Protein AF-A0A967BHX2-F1 (afdb_monomer_lite)

Sequence (71 aa):
MELVPDAHGKLTYPDAVKLELFRHLYRALSPWHDEVFFYLCMEPSHIWEGTFGHAYATNQAFEEDFLGALL

pLDDT: mean 93.91, std 6.41, range [61.38, 98.56]

Radius of gyration: 13.38 Å; chains: 1; bounding box: 34×21×28 Å

Foldseek 3Di:
DAFDQDPVGDTDHDLVVLLVVLQVVLVVCVVCPPPADDDDPPDDQVSVCSRVVGGDPDPVVVVVVNVVRVD

Secondary structure (DSSP, 8-state):
---EE-TTS-EE--HHHHHHHHHHHHHHTGGGTTTS----TT--HHHHHHHHS---SSHHHHHHHHHHTT-

Structure (mmCIF, N/CA/C/O backbone):
data_AF-A0A967BHX2-F1
#
_entry.id   AF-A0A967BHX2-F1
#
loop_
_atom_site.group_PDB
_atom_site.id
_atom_site.type_symbol
_atom_site.label_atom_id
_atom_site.label_alt_id
_atom_site.label_comp_id
_atom_site.label_asym_id
_atom_site.label_entity_id
_atom_site.label_seq_id
_atom_site.pdbx_PDB_ins_code
_atom_site.Cartn_x
_atom_site.Cartn_y
_atom_site.Cartn_z
_atom_site.occupancy
_atom_site.B_iso_or_equiv
_atom_site.auth_seq_id
_atom_site.auth_comp_id
_atom_site.auth_asym_id
_atom_site.auth_atom_id
_atom_site.pdbx_PDB_model_num
ATOM 1 N N . MET A 1 1 ? 22.508 -7.314 -2.002 1.00 69.25 1 MET A N 1
ATOM 2 C CA . MET A 1 1 ? 21.197 -7.153 -2.660 1.00 69.25 1 MET A CA 1
ATOM 3 C C . MET A 1 1 ? 21.272 -5.868 -3.457 1.00 69.25 1 MET A C 1
ATOM 5 O O . MET A 1 1 ? 21.680 -4.866 -2.884 1.00 69.25 1 MET A O 1
ATOM 9 N N . GLU A 1 2 ? 21.018 -5.920 -4.761 1.00 89.38 2 GLU A N 1
ATOM 10 C CA . GLU A 1 2 ? 21.120 -4.748 -5.638 1.00 89.38 2 GLU A CA 1
ATOM 11 C C . GLU A 1 2 ? 19.796 -3.972 -5.629 1.00 89.38 2 GLU A C 1
ATOM 13 O O . GLU A 1 2 ? 18.725 -4.579 -5.669 1.00 89.38 2 GLU A O 1
ATOM 18 N N . LEU A 1 3 ? 19.875 -2.645 -5.509 1.00 95.81 3 LEU A N 1
ATOM 19 C CA . LEU A 1 3 ? 18.720 -1.753 -5.622 1.00 95.81 3 LEU A CA 1
ATOM 20 C C . LEU A 1 3 ? 18.460 -1.440 -7.097 1.00 95.81 3 LEU A C 1
ATOM 22 O O . LEU A 1 3 ? 19.397 -1.364 -7.888 1.00 95.81 3 LEU A O 1
ATOM 26 N N . VAL A 1 4 ? 17.200 -1.205 -7.448 1.00 95.69 4 VAL A N 1
ATOM 27 C CA . VAL A 1 4 ? 16.766 -0.866 -8.810 1.00 95.69 4 VAL A CA 1
ATOM 28 C C . VAL A 1 4 ? 16.173 0.544 -8.841 1.00 95.69 4 VAL A C 1
ATOM 30 O O . VAL A 1 4 ? 15.628 0.987 -7.830 1.00 95.69 4 VAL A O 1
ATOM 33 N N . PRO A 1 5 ? 16.286 1.287 -9.953 1.00 94.94 5 PRO A N 1
ATOM 34 C CA . PRO A 1 5 ? 15.620 2.576 -10.086 1.00 94.94 5 PRO A CA 1
ATOM 35 C C . PRO A 1 5 ? 14.097 2.401 -10.196 1.00 94.94 5 PRO A C 1
ATOM 37 O O . PRO A 1 5 ? 13.617 1.523 -10.911 1.00 94.94 5 PRO A O 1
ATOM 40 N N . ASP A 1 6 ? 13.343 3.257 -9.511 1.00 92.00 6 ASP A N 1
ATOM 41 C CA . ASP A 1 6 ? 11.899 3.404 -9.685 1.00 92.00 6 ASP A CA 1
ATOM 42 C C . ASP A 1 6 ? 11.553 4.272 -10.914 1.00 92.00 6 ASP A C 1
ATOM 44 O O . ASP A 1 6 ? 12.430 4.736 -11.650 1.00 92.00 6 ASP A O 1
ATOM 48 N N . ALA A 1 7 ? 10.259 4.533 -11.130 1.00 88.00 7 ALA A N 1
ATOM 49 C CA . ALA A 1 7 ? 9.775 5.381 -12.225 1.00 88.00 7 ALA A C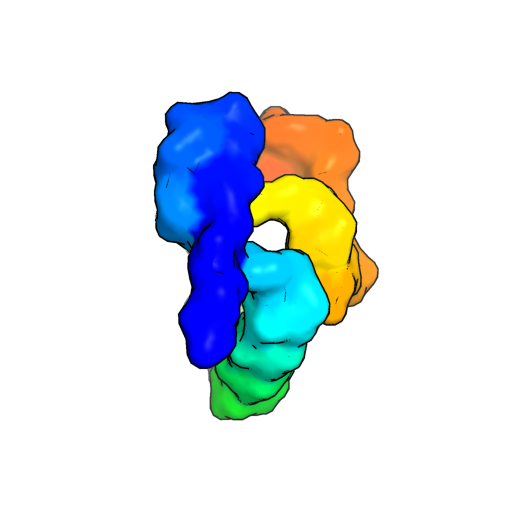A 1
ATOM 50 C C . ALA A 1 7 ? 10.294 6.836 -12.173 1.00 88.00 7 ALA A C 1
ATOM 52 O O . ALA A 1 7 ? 10.228 7.552 -13.172 1.00 88.00 7 ALA A O 1
ATOM 53 N N . HIS A 1 8 ? 10.823 7.274 -11.029 1.00 90.44 8 HIS A N 1
ATOM 54 C CA . HIS A 1 8 ? 11.417 8.592 -10.811 1.00 90.44 8 HIS A CA 1
ATOM 55 C C . HIS A 1 8 ? 12.956 8.552 -10.773 1.00 90.44 8 HIS A C 1
ATOM 57 O O . HIS A 1 8 ? 13.586 9.569 -10.477 1.00 90.44 8 HIS A O 1
ATOM 63 N N . GLY A 1 9 ? 13.572 7.400 -11.064 1.00 92.44 9 GLY A N 1
ATOM 64 C CA . GLY A 1 9 ? 15.022 7.204 -11.043 1.00 92.44 9 GLY A CA 1
ATOM 65 C C . GLY A 1 9 ? 15.628 7.094 -9.641 1.00 92.44 9 GLY A C 1
ATOM 66 O O . GLY A 1 9 ? 16.854 7.125 -9.507 1.00 92.44 9 GLY A O 1
ATOM 67 N N . LYS A 1 10 ? 14.809 6.971 -8.590 1.00 92.50 10 LYS A N 1
ATOM 68 C CA . LYS A 1 10 ? 15.288 6.768 -7.217 1.00 92.50 10 LYS A CA 1
ATOM 69 C C . LYS A 1 10 ? 15.540 5.290 -6.968 1.00 92.50 10 LYS A C 1
ATOM 71 O O . LYS A 1 10 ? 14.798 4.437 -7.437 1.00 92.50 10 LYS A O 1
ATOM 76 N N . LEU A 1 11 ? 16.580 4.980 -6.202 1.00 95.25 11 LEU A N 1
ATOM 77 C CA . LEU A 1 11 ? 16.893 3.597 -5.858 1.00 95.25 11 LEU A CA 1
ATOM 78 C C . LEU A 1 11 ? 15.873 3.039 -4.862 1.00 95.25 11 LEU A C 1
ATOM 80 O O . LEU A 1 11 ? 15.611 3.640 -3.820 1.00 95.25 11 LEU A O 1
ATOM 84 N N . THR A 1 12 ? 15.338 1.866 -5.177 1.00 94.69 12 THR A N 1
ATOM 85 C CA . THR A 1 12 ? 14.362 1.130 -4.377 1.00 94.69 12 THR A CA 1
ATOM 86 C C . THR A 1 12 ? 14.653 -0.373 -4.421 1.00 94.69 12 THR A C 1
ATOM 88 O O . THR A 1 12 ? 15.495 -0.839 -5.192 1.00 94.69 12 THR A O 1
ATOM 91 N N . TYR A 1 13 ? 13.998 -1.155 -3.566 1.00 95.62 13 TYR A N 1
ATOM 92 C CA . TYR A 1 13 ? 14.119 -2.612 -3.617 1.00 95.62 13 TYR A CA 1
ATOM 93 C C . TYR A 1 13 ? 13.396 -3.182 -4.844 1.00 95.62 13 TYR A C 1
ATOM 95 O O . TYR A 1 13 ? 12.358 -2.643 -5.229 1.00 95.62 13 TYR A O 1
ATOM 103 N N . PRO A 1 14 ? 13.875 -4.300 -5.422 1.00 95.94 14 PRO A N 1
ATOM 104 C CA . PRO A 1 14 ? 13.097 -5.043 -6.406 1.00 95.94 14 PRO A CA 1
ATOM 105 C C . PRO A 1 14 ? 11.722 -5.430 -5.850 1.00 95.94 14 PRO A C 1
ATOM 107 O O . PRO A 1 14 ? 11.603 -5.783 -4.675 1.00 95.94 14 PRO A O 1
ATOM 110 N N . ASP A 1 15 ? 10.703 -5.451 -6.706 1.00 95.94 15 ASP A N 1
ATOM 111 C CA . ASP A 1 15 ? 9.315 -5.726 -6.311 1.00 95.94 15 ASP A CA 1
ATOM 112 C C . ASP A 1 15 ? 9.147 -7.026 -5.519 1.00 95.94 15 ASP A C 1
ATOM 114 O O . ASP A 1 15 ? 8.395 -7.069 -4.550 1.00 95.94 15 ASP A O 1
ATOM 118 N N . ALA A 1 16 ? 9.889 -8.080 -5.873 1.00 96.56 16 ALA A N 1
ATOM 119 C CA . ALA A 1 16 ? 9.860 -9.347 -5.143 1.00 96.56 16 ALA A CA 1
ATOM 120 C C . ALA A 1 16 ? 10.249 -9.178 -3.663 1.00 96.56 16 ALA A C 1
ATOM 122 O O . ALA A 1 16 ? 9.602 -9.746 -2.785 1.00 96.56 16 ALA A O 1
ATOM 123 N N . VAL A 1 17 ? 11.261 -8.350 -3.390 1.00 97.06 17 VAL A N 1
ATOM 124 C CA . VAL A 1 17 ? 11.718 -8.041 -2.029 1.00 97.06 17 VAL A CA 1
ATOM 125 C C . VAL A 1 17 ? 10.698 -7.156 -1.317 1.00 97.06 17 VAL A C 1
ATOM 127 O O . VAL A 1 17 ? 10.369 -7.422 -0.164 1.00 97.06 17 VAL A O 1
ATOM 130 N N . LYS A 1 18 ? 10.147 -6.139 -1.995 1.00 97.25 18 LYS A N 1
ATOM 131 C CA . LYS A 1 18 ? 9.079 -5.296 -1.429 1.00 97.25 18 LYS A CA 1
ATOM 132 C C . LYS A 1 18 ? 7.880 -6.133 -0.994 1.00 97.25 18 LYS A C 1
ATOM 134 O O . LYS A 1 18 ? 7.436 -6.013 0.141 1.00 97.25 18 LYS A O 1
ATOM 139 N N . LEU A 1 19 ? 7.398 -7.018 -1.865 1.00 98.38 19 LEU A N 1
ATOM 140 C CA . LEU A 1 19 ? 6.270 -7.902 -1.575 1.00 98.38 19 LEU A CA 1
ATOM 141 C C . LEU A 1 19 ? 6.557 -8.830 -0.396 1.00 98.38 19 LEU A C 1
ATOM 143 O O . LEU A 1 19 ? 5.685 -9.017 0.449 1.00 98.38 19 LEU A O 1
ATOM 147 N N . GLU A 1 20 ? 7.756 -9.409 -0.318 1.00 98.31 20 GLU A N 1
ATOM 148 C CA . GLU A 1 20 ? 8.152 -10.239 0.823 1.00 98.31 20 GLU A CA 1
ATOM 149 C C . GLU A 1 20 ? 8.109 -9.439 2.134 1.00 98.31 20 GLU A C 1
ATOM 151 O O . GLU A 1 20 ? 7.453 -9.857 3.093 1.00 98.31 20 GLU A O 1
ATOM 156 N N . LEU A 1 21 ? 8.738 -8.260 2.152 1.00 97.75 21 LEU A N 1
ATOM 157 C CA . LEU A 1 21 ? 8.794 -7.384 3.323 1.00 97.75 21 LEU A CA 1
ATOM 158 C C . LEU A 1 21 ? 7.406 -6.896 3.743 1.00 97.75 21 LEU A C 1
ATOM 160 O O . LEU A 1 21 ? 7.030 -7.015 4.910 1.00 97.75 21 LEU A O 1
ATOM 164 N N . PHE A 1 22 ? 6.627 -6.364 2.804 1.00 98.31 22 PHE A N 1
ATOM 165 C CA . PHE A 1 22 ? 5.328 -5.771 3.094 1.00 98.31 22 PHE A CA 1
ATOM 166 C C . PHE A 1 22 ? 4.305 -6.822 3.515 1.00 98.31 22 PHE A C 1
ATOM 168 O O . PHE A 1 22 ? 3.599 -6.598 4.493 1.00 98.31 22 PHE A O 1
ATOM 175 N N . ARG A 1 23 ? 4.271 -8.005 2.884 1.00 98.44 23 ARG A N 1
ATOM 176 C CA . ARG A 1 23 ? 3.411 -9.115 3.341 1.00 98.44 23 ARG A CA 1
ATOM 177 C C . ARG A 1 23 ? 3.781 -9.579 4.739 1.00 98.44 23 ARG A C 1
ATOM 179 O O . ARG A 1 23 ? 2.897 -9.849 5.552 1.00 98.44 23 ARG A O 1
ATOM 186 N N . HIS A 1 24 ? 5.080 -9.692 5.015 1.00 98.56 24 HIS A N 1
ATOM 187 C CA . HIS A 1 24 ? 5.552 -10.092 6.332 1.00 98.56 24 HIS A CA 1
ATOM 188 C C . HIS A 1 24 ? 5.091 -9.097 7.402 1.00 98.56 24 HIS A C 1
ATOM 190 O O . HIS A 1 24 ? 4.496 -9.510 8.399 1.00 98.56 24 HIS A O 1
ATOM 196 N N . LEU A 1 25 ? 5.308 -7.798 7.168 1.00 98.00 25 LEU A N 1
ATOM 197 C CA . LEU A 1 25 ? 4.893 -6.731 8.079 1.00 98.00 25 LEU A CA 1
ATOM 198 C C . LEU A 1 25 ? 3.373 -6.652 8.219 1.00 98.00 25 LEU A C 1
ATOM 200 O O . LEU A 1 25 ? 2.876 -6.622 9.340 1.00 98.00 25 LEU A O 1
ATOM 204 N N . TYR A 1 26 ? 2.632 -6.688 7.112 1.00 98.12 26 TYR A N 1
ATOM 205 C CA . TYR A 1 26 ? 1.172 -6.642 7.132 1.00 98.12 26 TYR A CA 1
ATOM 206 C C . TYR A 1 26 ? 0.595 -7.803 7.947 1.00 98.12 26 TYR A C 1
ATOM 208 O O . TYR A 1 26 ? -0.242 -7.578 8.815 1.00 98.12 26 TYR A O 1
ATOM 216 N N . ARG A 1 27 ? 1.111 -9.030 7.776 1.00 98.31 27 ARG A N 1
ATOM 217 C CA . ARG A 1 27 ? 0.702 -10.184 8.595 1.00 98.31 27 ARG A CA 1
ATOM 218 C C . ARG A 1 27 ? 1.077 -10.023 10.069 1.00 98.31 27 ARG A C 1
ATOM 220 O O . ARG A 1 27 ? 0.301 -10.412 10.935 1.00 98.31 27 ARG A O 1
ATOM 227 N N . ALA A 1 28 ? 2.268 -9.501 10.362 1.00 98.50 28 ALA A N 1
ATOM 228 C CA . ALA A 1 28 ? 2.719 -9.278 11.736 1.00 98.50 28 ALA A CA 1
ATOM 229 C C . ALA A 1 28 ? 1.877 -8.216 12.464 1.00 98.50 28 ALA A C 1
ATOM 231 O O . ALA A 1 28 ? 1.726 -8.278 13.682 1.00 98.50 28 ALA A O 1
ATOM 232 N N . LEU A 1 29 ? 1.306 -7.274 11.712 1.00 98.06 29 LEU A N 1
ATOM 233 C CA . LEU A 1 29 ? 0.430 -6.215 12.203 1.00 98.06 29 LEU A CA 1
ATOM 234 C C . LEU A 1 29 ? -1.058 -6.594 12.146 1.00 98.06 29 LEU A C 1
ATOM 236 O O . LEU A 1 29 ? -1.902 -5.705 12.193 1.00 98.06 29 LEU A O 1
ATOM 240 N N . SER A 1 30 ? -1.402 -7.887 12.105 1.00 97.81 30 SER A N 1
ATOM 241 C CA . SER A 1 30 ? -2.804 -8.330 12.114 1.00 97.81 30 SER A CA 1
ATOM 242 C C . SER A 1 30 ? -3.666 -7.766 13.253 1.00 97.81 30 SER A C 1
ATOM 244 O O . SER A 1 30 ? -4.834 -7.498 12.986 1.00 97.81 30 SER A O 1
ATOM 246 N N . PRO A 1 31 ? -3.156 -7.487 14.475 1.00 98.19 31 PRO A N 1
ATOM 247 C CA . PRO A 1 31 ? -3.973 -6.851 15.512 1.00 98.19 31 PRO A CA 1
ATOM 248 C C . PRO A 1 31 ? -4.429 -5.420 15.186 1.00 98.19 31 PRO A C 1
ATOM 250 O O . PRO A 1 31 ? -5.221 -4.870 15.937 1.00 98.19 31 PRO A O 1
ATOM 253 N N . TRP A 1 32 ? -3.904 -4.809 14.120 1.00 97.50 32 TRP A N 1
ATOM 254 C CA . TRP A 1 32 ? -4.168 -3.421 13.734 1.00 97.50 32 TRP A CA 1
ATOM 255 C C . TRP A 1 32 ? -5.025 -3.285 12.470 1.00 97.50 32 TRP A C 1
ATOM 257 O O . TRP A 1 32 ? -5.335 -2.160 12.092 1.00 97.50 32 TRP A O 1
ATOM 267 N N . HIS A 1 33 ? -5.375 -4.386 11.791 1.00 94.62 33 HIS A N 1
ATOM 268 C CA . HIS A 1 33 ? -6.034 -4.361 10.470 1.00 94.62 33 HIS A CA 1
ATOM 269 C C . HIS A 1 33 ? -7.339 -3.562 10.432 1.00 94.62 33 HIS A C 1
ATOM 271 O O . HIS A 1 33 ? -7.630 -2.973 9.398 1.00 94.62 33 HIS A O 1
ATOM 277 N N . ASP A 1 34 ? -8.041 -3.472 11.560 1.00 93.25 34 ASP A N 1
ATOM 278 C CA . ASP A 1 34 ? -9.307 -2.742 11.690 1.00 93.25 34 ASP A CA 1
ATOM 279 C C . ASP A 1 34 ? -9.195 -1.495 12.593 1.00 93.25 34 ASP A C 1
ATOM 281 O O . ASP A 1 34 ? -10.192 -0.838 12.879 1.00 93.25 34 ASP A O 1
ATOM 285 N N . GLU A 1 35 ? -7.984 -1.163 13.050 1.00 95.38 35 GLU A N 1
ATOM 286 C CA . GLU A 1 35 ? -7.724 -0.057 13.987 1.00 95.38 35 GLU A CA 1
ATOM 287 C C . GLU A 1 35 ? -7.071 1.148 13.301 1.00 95.38 35 GLU A C 1
ATOM 289 O O . GLU A 1 35 ? -7.151 2.276 13.788 1.00 95.38 35 GLU A O 1
ATOM 294 N N . VAL A 1 36 ? -6.372 0.917 12.185 1.00 93.94 36 VAL A N 1
ATOM 295 C CA . VAL A 1 36 ? -5.667 1.956 11.428 1.00 93.94 36 VAL A CA 1
ATOM 296 C C . VAL A 1 36 ? -5.757 1.700 9.933 1.00 93.94 36 VAL A C 1
ATOM 298 O O . VAL A 1 36 ? -5.833 0.562 9.472 1.00 93.94 36 VAL A O 1
ATOM 301 N N . PHE A 1 37 ? -5.645 2.773 9.158 1.00 94.81 37 PHE A N 1
ATOM 302 C CA . PHE A 1 37 ? -5.519 2.677 7.714 1.00 94.81 37 PHE A CA 1
ATOM 303 C C . PHE A 1 37 ? -4.077 2.321 7.314 1.00 94.81 37 PHE A C 1
ATOM 305 O O . PHE A 1 37 ? -3.132 3.059 7.610 1.00 94.81 37 PHE A O 1
ATOM 312 N N . PHE A 1 38 ? -3.894 1.209 6.601 1.00 95.62 38 PHE A N 1
ATOM 313 C CA . PHE A 1 38 ? -2.593 0.818 6.053 1.00 95.62 38 PHE A CA 1
ATOM 314 C C . PHE A 1 38 ? -2.343 1.501 4.708 1.00 95.62 38 PHE A C 1
ATOM 316 O O . PHE A 1 38 ? -3.101 1.336 3.759 1.00 95.62 38 PHE A O 1
ATOM 323 N N . TYR A 1 39 ? -1.236 2.236 4.607 1.00 94.94 39 TYR A N 1
ATOM 324 C CA . TYR A 1 39 ? -0.880 3.007 3.417 1.00 94.94 39 TYR A CA 1
ATOM 325 C C . TYR A 1 39 ? 0.529 2.661 2.923 1.00 94.94 39 TYR A C 1
ATOM 327 O O . TYR A 1 39 ? 1.489 2.685 3.698 1.00 94.94 39 TYR A O 1
ATOM 335 N N . LEU A 1 40 ? 0.665 2.380 1.622 1.00 94.12 40 LEU A N 1
ATOM 336 C CA . LEU A 1 40 ? 1.956 2.227 0.944 1.00 94.12 40 L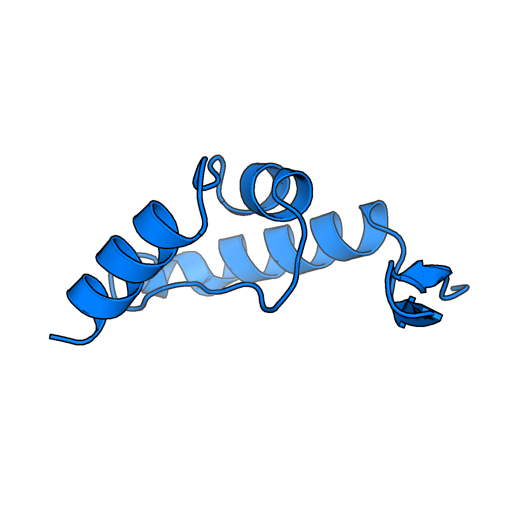EU A CA 1
ATOM 337 C C . LEU A 1 40 ? 2.222 3.437 0.043 1.00 94.12 40 LEU A C 1
ATOM 339 O O . LEU A 1 40 ? 1.598 3.618 -1.001 1.00 94.12 40 LEU A O 1
ATOM 343 N N . CYS A 1 41 ? 3.169 4.275 0.454 1.00 88.69 41 CYS A N 1
ATOM 344 C CA . CYS A 1 41 ? 3.449 5.538 -0.219 1.00 88.69 41 CYS A CA 1
ATOM 345 C C . CYS A 1 41 ? 4.090 5.338 -1.598 1.00 88.69 41 CYS A C 1
ATOM 347 O O . CYS A 1 41 ? 5.165 4.752 -1.694 1.00 88.69 41 CYS A O 1
ATOM 349 N N . MET A 1 42 ? 3.460 5.888 -2.643 1.00 87.81 42 MET A N 1
ATOM 350 C CA . MET A 1 42 ? 3.938 5.855 -4.038 1.00 87.81 42 MET A CA 1
ATOM 351 C C . MET A 1 42 ? 4.254 4.448 -4.578 1.00 87.81 42 MET A C 1
ATOM 353 O O . MET A 1 42 ? 5.021 4.307 -5.530 1.00 87.81 42 MET A O 1
ATOM 357 N N . GLU A 1 43 ? 3.665 3.405 -3.992 1.00 93.69 43 GLU A N 1
ATOM 358 C CA . GLU A 1 43 ? 3.801 2.044 -4.504 1.00 93.69 43 GLU A CA 1
ATOM 359 C C . GLU A 1 43 ? 2.745 1.769 -5.588 1.00 93.69 43 GLU A C 1
ATOM 361 O O . GLU A 1 43 ? 1.595 2.198 -5.448 1.00 93.69 43 GLU A O 1
ATOM 366 N N . PRO A 1 44 ? 3.103 1.062 -6.674 1.00 93.06 44 PRO A N 1
ATOM 367 C CA . PRO A 1 44 ? 2.182 0.760 -7.765 1.00 93.06 44 PRO A CA 1
ATOM 368 C C . PRO A 1 44 ? 1.100 -0.237 -7.333 1.00 93.06 44 PRO A C 1
ATOM 370 O O . PRO A 1 44 ? 1.282 -1.015 -6.393 1.00 93.06 44 PRO A O 1
ATOM 373 N N . SER A 1 45 ? -0.025 -0.255 -8.052 1.00 95.00 45 SER A N 1
ATOM 374 C CA . SER A 1 45 ? -1.206 -1.053 -7.693 1.00 95.00 45 SER A CA 1
ATOM 375 C C . SER A 1 45 ? -0.914 -2.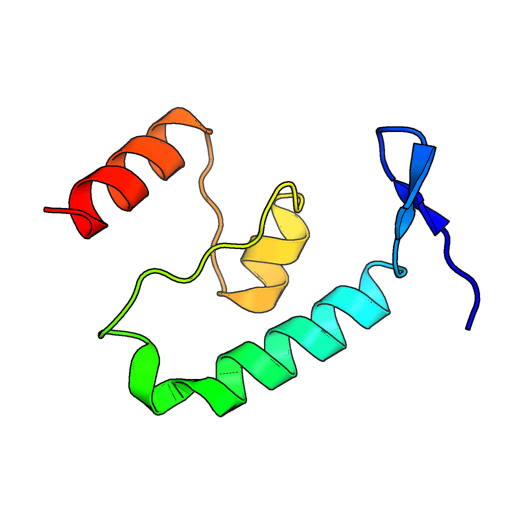546 -7.513 1.00 95.00 45 SER A C 1
ATOM 377 O O . SER A 1 45 ? -1.478 -3.164 -6.617 1.00 95.00 45 SER A O 1
ATOM 379 N N . HIS A 1 46 ? 0.017 -3.135 -8.270 1.00 96.44 46 HIS A N 1
ATOM 380 C CA . HIS A 1 46 ? 0.361 -4.554 -8.107 1.00 96.44 46 HIS A CA 1
ATOM 381 C C . HIS A 1 46 ? 1.063 -4.863 -6.774 1.00 96.44 46 HIS A C 1
ATOM 383 O O . HIS A 1 46 ? 0.971 -5.986 -6.279 1.00 96.44 46 HIS A O 1
ATOM 389 N N . ILE A 1 47 ? 1.749 -3.886 -6.168 1.00 97.50 47 ILE A N 1
ATOM 390 C CA . ILE A 1 47 ? 2.330 -4.027 -4.824 1.00 97.50 47 ILE A CA 1
ATOM 391 C C . ILE A 1 47 ? 1.230 -3.962 -3.761 1.00 97.50 47 ILE A C 1
ATOM 393 O O . ILE A 1 47 ? 1.274 -4.728 -2.796 1.00 97.50 47 ILE A O 1
ATOM 397 N N . TRP A 1 48 ? 0.219 -3.113 -3.963 1.00 97.75 48 TRP A N 1
ATOM 398 C CA . TRP A 1 48 ? -0.976 -3.050 -3.118 1.00 97.75 48 TRP A CA 1
ATOM 399 C C . TRP A 1 48 ? -1.774 -4.354 -3.178 1.00 97.75 48 TRP A C 1
ATOM 401 O O . TRP A 1 48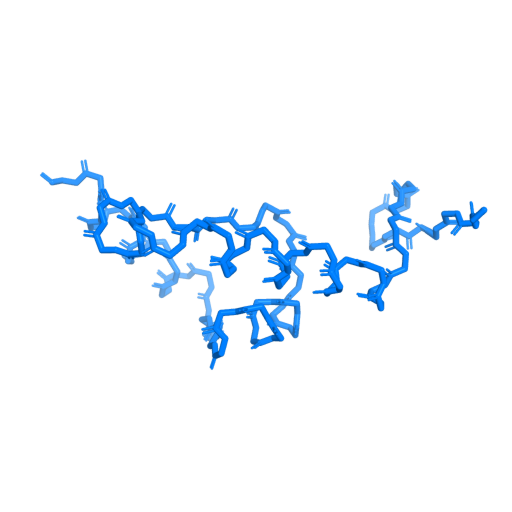 ? -1.945 -5.004 -2.148 1.00 97.75 48 TRP A O 1
ATOM 411 N N . GLU A 1 49 ? -2.150 -4.810 -4.377 1.00 97.94 49 GLU A N 1
ATOM 412 C CA . GLU A 1 49 ? -2.839 -6.092 -4.584 1.00 97.94 49 GLU A CA 1
ATOM 413 C C . GLU A 1 49 ? -2.041 -7.251 -3.986 1.00 97.94 49 GLU A C 1
ATOM 415 O O . GLU A 1 49 ? -2.579 -8.109 -3.287 1.00 97.94 49 GLU A O 1
ATOM 420 N N . GLY A 1 50 ? -0.727 -7.252 -4.214 1.00 98.06 50 GLY A N 1
ATOM 421 C CA . GLY A 1 50 ? 0.161 -8.267 -3.682 1.00 98.06 50 GLY A CA 1
ATOM 422 C C . GLY A 1 50 ? 0.253 -8.263 -2.156 1.00 98.06 50 GLY A C 1
ATOM 423 O O . GLY A 1 50 ? 0.471 -9.334 -1.591 1.00 98.06 50 GLY A O 1
ATOM 424 N N . THR A 1 51 ? 0.088 -7.119 -1.491 1.00 98.19 51 THR A N 1
ATOM 425 C CA . THR A 1 51 ? 0.251 -6.975 -0.033 1.00 98.19 51 THR A CA 1
ATOM 426 C C . THR A 1 51 ? -1.074 -7.103 0.717 1.00 98.19 51 THR A C 1
ATOM 428 O O . THR A 1 51 ? -1.157 -7.887 1.661 1.00 98.19 51 THR A O 1
ATOM 431 N N . PHE A 1 52 ? -2.099 -6.365 0.289 1.00 96.94 52 PHE A N 1
ATOM 432 C CA . PHE A 1 52 ? -3.400 -6.238 0.959 1.00 96.94 52 PHE A CA 1
ATOM 433 C C . PHE A 1 52 ? -4.512 -7.066 0.303 1.00 96.94 52 PHE A C 1
ATOM 435 O O . PHE A 1 52 ? -5.626 -7.127 0.819 1.00 96.94 52 PHE A O 1
ATOM 442 N N . GLY A 1 53 ? -4.249 -7.679 -0.855 1.00 97.12 53 GLY A N 1
ATOM 443 C CA . GLY A 1 53 ? -5.256 -8.416 -1.624 1.00 97.12 53 GLY A CA 1
ATOM 444 C C . GLY A 1 53 ? -6.193 -7.531 -2.450 1.00 97.12 53 GLY A C 1
ATOM 445 O O . GLY A 1 53 ? -7.094 -8.055 -3.100 1.00 97.12 53 GLY A O 1
ATOM 446 N N . HIS A 1 54 ? -5.994 -6.211 -2.445 1.00 96.12 54 HIS A N 1
ATOM 447 C CA . HIS A 1 54 ? -6.755 -5.258 -3.248 1.00 96.12 54 HIS A CA 1
ATOM 448 C C . HIS A 1 54 ? -5.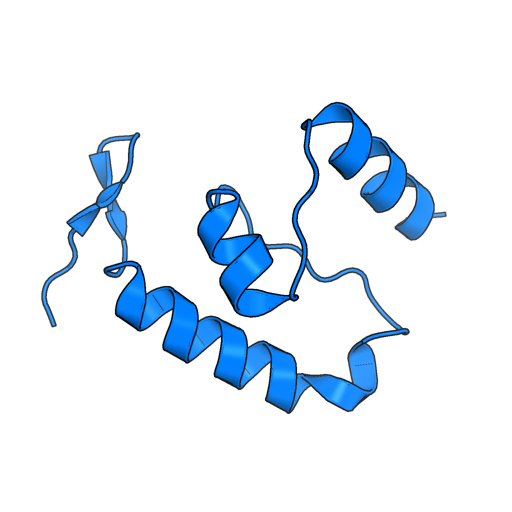926 -4.000 -3.547 1.00 96.12 54 HIS A C 1
ATOM 450 O O . HIS A 1 54 ? -4.931 -3.719 -2.878 1.00 96.12 54 HIS A O 1
ATOM 456 N N . ALA A 1 55 ? -6.359 -3.241 -4.550 1.00 97.31 55 ALA A N 1
ATOM 457 C CA . ALA A 1 55 ? -5.890 -1.894 -4.846 1.00 97.31 55 ALA A CA 1
ATOM 458 C C . ALA A 1 55 ? -7.061 -1.053 -5.362 1.00 97.31 55 ALA A C 1
ATOM 460 O O . ALA A 1 55 ? -8.057 -1.585 -5.859 1.00 97.31 55 ALA A O 1
ATOM 461 N N . TYR A 1 56 ? -6.934 0.267 -5.270 1.00 95.50 56 TYR A N 1
ATOM 462 C CA . TYR A 1 56 ? -7.926 1.188 -5.812 1.00 95.50 56 TYR A CA 1
ATOM 463 C C . TYR A 1 56 ? -7.708 1.384 -7.313 1.00 95.50 56 TYR A C 1
ATOM 465 O O . TYR A 1 56 ? -6.579 1.524 -7.781 1.00 95.50 56 TYR A O 1
ATOM 473 N N . ALA A 1 57 ? -8.801 1.435 -8.078 1.00 95.12 57 ALA A N 1
ATOM 474 C CA . ALA A 1 57 ? -8.748 1.639 -9.528 1.00 95.12 57 ALA A CA 1
ATOM 475 C C . ALA A 1 57 ? -8.334 3.068 -9.925 1.00 95.12 57 ALA A C 1
ATOM 477 O O . ALA A 1 57 ? -7.876 3.296 -11.044 1.00 95.12 57 ALA A O 1
ATOM 478 N N . THR A 1 58 ? -8.532 4.040 -9.031 1.00 94.81 58 THR A N 1
ATOM 479 C CA . THR A 1 58 ? -8.192 5.450 -9.250 1.00 94.81 58 THR A CA 1
ATOM 480 C C . THR A 1 58 ? -7.674 6.077 -7.960 1.00 94.81 58 THR A C 1
ATOM 482 O O . THR A 1 58 ? -8.051 5.649 -6.869 1.00 94.81 58 THR A O 1
ATOM 485 N N . ASN A 1 59 ? -6.866 7.134 -8.087 1.00 91.75 59 ASN A N 1
ATOM 486 C CA . ASN A 1 59 ? -6.411 7.916 -6.934 1.00 91.75 59 ASN A CA 1
ATOM 487 C C . ASN A 1 59 ? -7.585 8.528 -6.165 1.00 91.75 59 ASN A C 1
ATOM 489 O O . ASN A 1 59 ? -7.554 8.544 -4.945 1.00 91.75 59 ASN A O 1
ATOM 493 N N . GLN A 1 60 ? -8.640 8.962 -6.863 1.00 96.00 60 GLN A N 1
ATOM 494 C CA . GLN A 1 60 ? -9.825 9.522 -6.218 1.00 96.00 60 GLN A CA 1
ATOM 495 C C . GLN A 1 60 ? -10.494 8.505 -5.281 1.00 96.00 60 GLN A C 1
ATOM 497 O O . GLN A 1 60 ? -10.796 8.841 -4.144 1.00 96.00 60 GLN A O 1
ATOM 502 N N . ALA A 1 61 ? -10.672 7.256 -5.725 1.00 95.69 61 ALA A N 1
ATOM 503 C CA . ALA A 1 61 ? -11.263 6.212 -4.885 1.00 95.69 61 ALA A CA 1
ATOM 504 C C . ALA A 1 61 ? -10.399 5.896 -3.650 1.00 95.69 61 ALA A C 1
ATOM 506 O O . ALA A 1 61 ? -10.934 5.651 -2.574 1.00 95.69 61 ALA A O 1
ATOM 507 N N . PHE A 1 62 ? -9.070 5.926 -3.800 1.00 94.94 62 PHE A N 1
ATOM 508 C CA . PHE A 1 62 ? -8.144 5.811 -2.672 1.00 94.94 62 PHE A CA 1
ATOM 509 C C . PHE A 1 62 ? -8.287 6.991 -1.697 1.00 94.94 62 PHE A C 1
ATOM 511 O O . PHE A 1 62 ? -8.394 6.783 -0.493 1.00 94.94 62 PHE A O 1
ATOM 518 N N . GLU A 1 63 ? -8.290 8.225 -2.209 1.00 93.94 63 GLU A N 1
ATOM 519 C CA . GLU A 1 63 ? -8.370 9.445 -1.399 1.00 93.94 63 GLU A CA 1
ATOM 520 C C . GLU A 1 63 ? -9.687 9.532 -0.620 1.00 93.94 63 GLU A C 1
ATOM 522 O O . GLU A 1 63 ? -9.673 9.932 0.542 1.00 93.94 63 GLU A O 1
ATOM 527 N N . GLU A 1 64 ? -10.808 9.128 -1.223 1.00 95.38 64 GLU A N 1
ATOM 528 C CA . GLU A 1 64 ? -12.117 9.076 -0.561 1.00 95.38 64 GLU A CA 1
ATOM 529 C C . GLU A 1 64 ? -12.113 8.123 0.647 1.00 95.38 64 GLU A C 1
ATOM 531 O O . GLU A 1 64 ? -12.584 8.502 1.721 1.00 95.38 64 GLU A O 1
ATOM 536 N N . ASP A 1 65 ? -11.532 6.928 0.504 1.00 94.31 65 ASP A N 1
ATOM 537 C CA . ASP A 1 65 ? -11.431 5.949 1.594 1.00 94.31 65 ASP A CA 1
ATOM 538 C C . ASP A 1 65 ? -10.428 6.393 2.675 1.00 94.31 65 ASP A C 1
ATOM 540 O O . ASP A 1 65 ? -10.728 6.387 3.870 1.00 94.31 65 ASP A O 1
ATOM 544 N N . PHE A 1 66 ? -9.261 6.898 2.261 1.00 92.19 66 PHE A N 1
ATOM 545 C CA . PHE A 1 66 ? -8.237 7.411 3.173 1.00 92.19 66 PHE A CA 1
ATOM 546 C C . PHE A 1 66 ? -8.738 8.594 4.014 1.00 92.19 66 PHE A C 1
ATOM 548 O O . PHE A 1 66 ? -8.498 8.641 5.219 1.00 92.19 66 PHE A O 1
ATOM 555 N N . LEU A 1 67 ? -9.446 9.551 3.402 1.00 92.38 67 LEU A N 1
ATOM 556 C CA . LEU A 1 67 ? -10.041 10.684 4.119 1.00 92.38 67 LEU A CA 1
ATOM 557 C C . LEU A 1 67 ? -11.189 10.244 5.030 1.00 92.38 67 LEU A C 1
ATOM 559 O O . LEU A 1 67 ? -11.325 10.789 6.123 1.00 92.38 67 LEU A O 1
ATOM 563 N N . GLY A 1 68 ? -11.988 9.260 4.605 1.00 89.75 68 GLY A N 1
ATOM 564 C CA . GLY A 1 68 ? -13.021 8.651 5.441 1.00 89.75 68 GLY A CA 1
ATOM 565 C C . GLY A 1 68 ? -12.449 8.010 6.706 1.00 89.75 68 GLY A C 1
ATOM 566 O O . GLY A 1 68 ? -13.033 8.156 7.773 1.00 89.75 68 GLY A O 1
ATOM 567 N N . ALA A 1 69 ? -11.274 7.383 6.611 1.00 80.88 69 ALA A N 1
ATOM 568 C CA . ALA A 1 69 ? -10.575 6.784 7.748 1.00 80.88 69 ALA A CA 1
ATOM 569 C C . ALA A 1 69 ? -9.928 7.800 8.716 1.00 80.88 69 ALA A C 1
ATOM 571 O O . ALA A 1 69 ? -9.462 7.414 9.787 1.00 80.8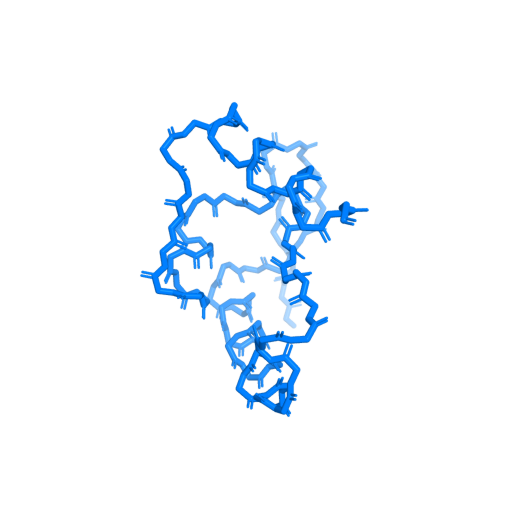8 69 ALA A O 1
ATOM 572 N N . LEU A 1 70 ? -9.859 9.086 8.349 1.00 72.38 70 LEU A N 1
ATOM 573 C CA . LEU A 1 70 ? -9.323 10.162 9.196 1.00 72.38 70 LEU A CA 1
ATOM 574 C C . LEU A 1 70 ? -10.402 10.893 10.020 1.00 72.38 70 LEU A C 1
ATOM 576 O O . LEU A 1 70 ? -10.049 11.776 10.809 1.00 72.38 70 LEU A O 1
ATOM 580 N N . LEU A 1 71 ? -11.684 10.569 9.816 1.00 61.38 71 LEU A N 1
ATOM 581 C CA . LEU A 1 71 ? -12.849 11.169 10.484 1.00 61.38 71 LEU A CA 1
ATOM 582 C C . LEU A 1 71 ? -13.422 10.241 11.560 1.00 61.38 71 LEU A C 1
ATOM 584 O O . LEU A 1 71 ? -13.852 10.789 12.602 1.00 61.38 71 LEU A O 1
#